Protein AF-A0A2H0YN58-F1 (afdb_monomer_lite)

pLDDT: mean 84.69, std 10.35, range [47.84, 96.25]

Structure (mmCIF, N/CA/C/O backbone):
data_AF-A0A2H0YN58-F1
#
_entry.id   AF-A0A2H0YN58-F1
#
loop_
_atom_site.group_PDB
_atom_site.id
_atom_site.type_symbol
_atom_site.label_atom_id
_atom_site.label_alt_id
_atom_site.label_comp_id
_atom_site.label_asym_id
_atom_site.label_entity_id
_atom_site.label_seq_id
_atom_site.pdbx_PDB_ins_code
_atom_site.Cartn_x
_atom_site.Cartn_y
_atom_site.Cartn_z
_atom_site.occupancy
_atom_site.B_iso_or_equiv
_atom_site.auth_seq_id
_atom_site.auth_comp_id
_atom_site.auth_asym_id
_atom_site.auth_atom_id
_atom_site.pdbx_PDB_model_num
ATOM 1 N N . MET A 1 1 ? 12.831 1.053 -39.986 1.00 47.84 1 MET A N 1
ATOM 2 C CA . MET A 1 1 ? 13.585 -0.109 -39.470 1.00 47.84 1 MET A CA 1
ATOM 3 C C . MET A 1 1 ? 12.757 -0.730 -38.364 1.00 47.84 1 MET A C 1
ATOM 5 O O . MET A 1 1 ? 12.558 -0.074 -37.348 1.00 47.84 1 MET A O 1
ATOM 9 N N . GLU A 1 2 ? 12.216 -1.927 -38.578 1.00 51.28 2 GLU A N 1
ATOM 10 C CA . GLU A 1 2 ? 11.553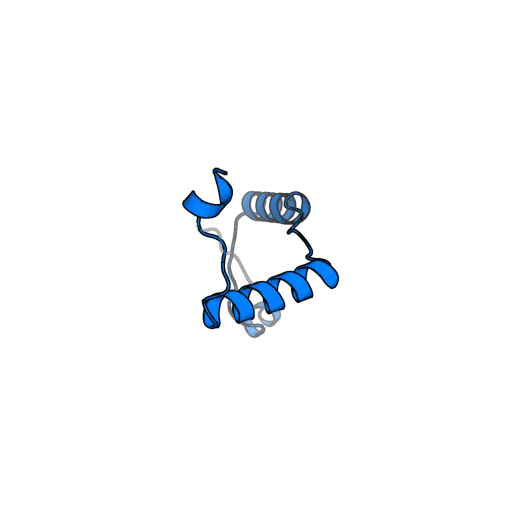 -2.678 -37.508 1.00 51.28 2 GLU A CA 1
ATOM 11 C C . GLU A 1 2 ? 12.609 -3.178 -36.520 1.00 51.28 2 GLU A C 1
ATOM 13 O O . GLU A 1 2 ? 13.610 -3.778 -36.914 1.00 51.28 2 GLU A O 1
ATOM 18 N N . LYS A 1 3 ? 12.418 -2.878 -35.234 1.00 74.06 3 LYS A N 1
ATOM 19 C CA . LYS A 1 3 ? 13.286 -3.361 -34.159 1.00 74.06 3 LYS A CA 1
ATOM 20 C C . LYS A 1 3 ? 12.677 -4.648 -33.613 1.00 74.06 3 LYS A C 1
ATOM 22 O O . LYS A 1 3 ? 11.650 -4.607 -32.945 1.00 74.06 3 LYS A O 1
ATOM 27 N N . VAL A 1 4 ? 13.303 -5.780 -33.919 1.00 78.94 4 VAL A N 1
ATOM 28 C CA . VAL A 1 4 ? 12.901 -7.085 -33.384 1.00 78.94 4 VAL A CA 1
ATOM 29 C C . VAL A 1 4 ? 13.456 -7.221 -31.968 1.00 78.94 4 VAL A C 1
ATOM 31 O O . VAL A 1 4 ? 14.666 -7.149 -31.765 1.00 78.94 4 VAL A O 1
ATOM 34 N N . VAL A 1 5 ? 12.572 -7.404 -30.987 1.00 76.50 5 VAL A N 1
ATOM 35 C CA . VAL A 1 5 ? 12.938 -7.676 -29.591 1.00 76.50 5 VAL A CA 1
ATOM 36 C C . VAL A 1 5 ? 12.789 -9.175 -29.351 1.00 76.50 5 VAL A C 1
ATOM 38 O O . VAL A 1 5 ? 11.687 -9.712 -29.437 1.00 76.50 5 VAL A O 1
ATOM 41 N N . THR A 1 6 ? 13.892 -9.866 -29.073 1.00 80.44 6 THR A N 1
ATOM 42 C CA . THR A 1 6 ? 13.890 -11.304 -28.771 1.00 80.44 6 THR A CA 1
ATOM 43 C C . THR A 1 6 ? 13.830 -11.535 -27.268 1.00 80.44 6 THR A C 1
ATOM 45 O O . THR A 1 6 ? 14.653 -10.998 -26.528 1.00 80.44 6 THR A O 1
ATOM 48 N N . ILE A 1 7 ? 12.891 -12.368 -26.820 1.00 79.75 7 ILE A N 1
ATOM 49 C CA . ILE A 1 7 ? 12.744 -12.749 -25.412 1.00 79.75 7 ILE A CA 1
ATOM 50 C C . ILE A 1 7 ? 13.170 -14.218 -25.254 1.00 79.75 7 ILE A C 1
ATOM 52 O O . ILE A 1 7 ? 12.644 -15.070 -25.974 1.00 79.75 7 ILE A O 1
ATOM 56 N N . PRO A 1 8 ? 14.101 -14.540 -24.336 1.00 83.75 8 PRO A N 1
ATOM 57 C CA . PRO A 1 8 ? 14.457 -15.919 -24.011 1.00 83.75 8 PRO A CA 1
ATOM 58 C C . PRO A 1 8 ? 13.240 -16.756 -23.604 1.00 83.75 8 PRO A C 1
ATOM 60 O O . PRO A 1 8 ? 12.408 -16.320 -22.807 1.00 83.75 8 PRO A O 1
ATOM 63 N N . ARG A 1 9 ? 13.157 -17.987 -24.118 1.00 78.31 9 ARG A N 1
ATOM 64 C CA . ARG A 1 9 ? 12.015 -18.888 -23.895 1.00 78.31 9 ARG A CA 1
ATOM 65 C C . ARG A 1 9 ? 11.778 -19.196 -22.412 1.00 78.31 9 ARG A C 1
ATOM 67 O O . ARG A 1 9 ? 10.639 -19.193 -21.966 1.00 78.31 9 ARG A O 1
ATOM 74 N N . GLU A 1 10 ? 12.849 -19.352 -21.645 1.00 80.25 10 GLU A N 1
ATOM 75 C CA . GLU A 1 10 ? 12.823 -19.579 -20.192 1.00 80.25 10 GLU A CA 1
ATOM 76 C C . GLU A 1 10 ? 12.080 -18.464 -19.431 1.00 80.25 10 GLU A C 1
ATOM 78 O O . GLU A 1 10 ? 11.399 -18.712 -18.436 1.00 80.25 10 GLU A O 1
ATOM 83 N N . LEU A 1 11 ? 12.167 -17.218 -19.913 1.00 74.50 11 LEU A N 1
ATOM 84 C CA . LEU A 1 11 ? 11.467 -16.080 -19.312 1.00 74.50 11 LEU A CA 1
ATOM 85 C C . LEU A 1 11 ? 9.983 -16.048 -19.693 1.00 74.50 11 LEU A C 1
ATOM 87 O O . LEU A 1 11 ? 9.164 -15.568 -18.911 1.00 74.50 11 LEU A O 1
ATOM 91 N N . ALA A 1 12 ? 9.625 -16.586 -20.861 1.00 74.31 12 ALA A N 1
ATOM 92 C CA . ALA A 1 12 ? 8.239 -16.678 -21.316 1.00 74.31 12 ALA A CA 1
ATOM 93 C C . ALA A 1 12 ? 7.439 -17.775 -20.586 1.00 74.31 12 ALA 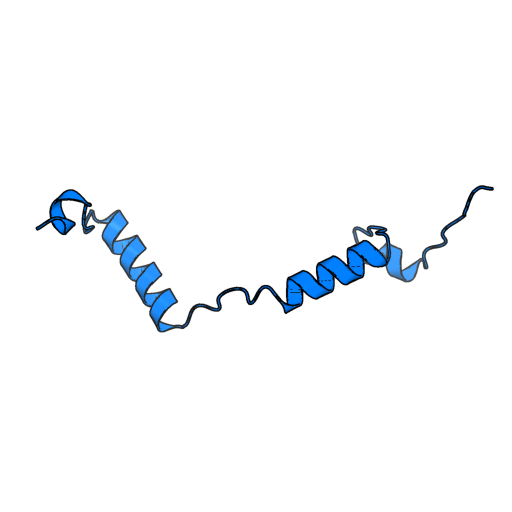A C 1
ATOM 95 O O . ALA A 1 12 ? 6.218 -17.682 -20.484 1.00 74.31 12 ALA A O 1
ATOM 96 N N . GLU A 1 13 ? 8.110 -18.795 -20.048 1.00 74.94 13 GLU A N 1
ATOM 97 C CA . GLU A 1 13 ? 7.463 -19.924 -19.360 1.00 74.94 13 GLU A CA 1
ATOM 98 C C . GLU A 1 13 ? 6.965 -19.570 -17.943 1.00 74.94 13 GLU A C 1
ATOM 100 O O . GLU A 1 13 ? 6.077 -20.233 -17.412 1.00 74.94 13 GLU A O 1
ATOM 105 N N . ASN A 1 14 ? 7.463 -18.479 -17.349 1.00 71.19 14 ASN A N 1
ATOM 106 C CA . ASN A 1 14 ? 7.189 -18.090 -15.960 1.00 71.19 14 ASN A CA 1
ATOM 107 C C . ASN A 1 14 ? 5.945 -17.189 -15.759 1.00 71.19 14 ASN A C 1
ATOM 109 O O . ASN A 1 14 ? 5.747 -16.638 -14.675 1.00 71.19 14 ASN A O 1
ATOM 113 N N . GLY A 1 15 ? 5.076 -17.048 -16.768 1.00 69.56 15 GLY A N 1
ATOM 114 C CA . GLY A 1 15 ? 3.778 -16.371 -16.640 1.00 69.56 15 GLY A CA 1
ATOM 115 C C . GLY A 1 15 ? 3.595 -15.156 -17.555 1.00 69.56 15 GLY A C 1
ATOM 116 O O . GLY A 1 15 ? 4.023 -15.154 -18.704 1.00 69.56 15 GLY A O 1
ATOM 117 N N . LYS A 1 16 ? 2.884 -14.124 -17.070 1.00 72.19 16 LYS A N 1
ATOM 118 C CA . LYS A 1 16 ? 2.570 -12.913 -17.852 1.00 72.19 16 LYS A CA 1
ATOM 119 C C . LYS A 1 16 ? 3.786 -11.988 -17.920 1.00 72.19 16 LYS A C 1
ATOM 121 O O . LYS A 1 16 ? 4.096 -11.310 -16.943 1.00 72.19 16 LYS A O 1
ATOM 126 N N . LEU A 1 17 ? 4.443 -11.950 -19.075 1.00 80.75 17 LEU A N 1
ATOM 127 C CA . LEU A 1 17 ? 5.579 -11.072 -19.346 1.00 80.75 17 LEU A CA 1
ATOM 128 C C . LEU A 1 17 ? 5.103 -9.714 -19.882 1.00 80.75 17 LEU A C 1
ATOM 130 O O . LEU A 1 17 ? 4.203 -9.651 -20.718 1.00 80.75 17 LEU A O 1
ATOM 134 N N . VAL A 1 18 ? 5.710 -8.631 -19.395 1.00 80.00 18 VAL A N 1
ATOM 135 C CA . VAL A 1 18 ? 5.420 -7.257 -19.825 1.00 80.00 18 VAL A CA 1
ATOM 136 C C . VAL A 1 18 ? 6.734 -6.590 -20.210 1.00 80.00 18 VAL A C 1
ATOM 138 O O . VAL A 1 18 ? 7.714 -6.678 -19.472 1.00 80.00 18 VAL A O 1
ATOM 141 N N . ILE A 1 19 ? 6.751 -5.939 -21.371 1.00 85.06 19 ILE A N 1
ATOM 142 C CA . ILE A 1 19 ? 7.878 -5.129 -21.832 1.00 85.06 19 ILE A CA 1
ATOM 143 C C . ILE A 1 19 ? 7.589 -3.686 -21.440 1.00 85.06 19 ILE A C 1
ATOM 145 O O . ILE A 1 19 ? 6.525 -3.164 -21.766 1.00 85.06 19 ILE A O 1
ATOM 149 N N . ILE A 1 20 ? 8.543 -3.056 -20.766 1.00 89.31 20 ILE A N 1
ATOM 150 C CA . ILE A 1 20 ? 8.490 -1.642 -20.402 1.00 89.31 20 ILE A CA 1
ATOM 151 C C . ILE A 1 20 ? 9.804 -0.965 -20.803 1.00 89.31 20 ILE A C 1
ATOM 153 O O . ILE A 1 20 ? 10.853 -1.622 -20.796 1.00 89.31 20 ILE A O 1
ATOM 157 N N . PRO A 1 21 ? 9.779 0.325 -21.167 1.00 91.31 21 PRO A N 1
ATOM 158 C CA . PRO A 1 21 ? 10.987 1.116 -21.341 1.00 91.31 21 PRO A CA 1
ATOM 159 C C . PRO A 1 21 ? 11.861 1.106 -20.085 1.00 91.31 21 PRO A C 1
ATOM 161 O O . PRO A 1 21 ? 11.371 1.046 -18.958 1.00 91.31 21 PRO A O 1
ATOM 164 N N . HIS A 1 22 ? 13.177 1.184 -20.285 1.00 90.38 22 HIS A N 1
ATOM 165 C CA . HIS A 1 22 ? 14.129 1.142 -19.176 1.00 90.38 22 HIS A CA 1
ATOM 166 C C . HIS A 1 22 ? 13.931 2.310 -18.197 1.00 90.38 22 HIS A C 1
ATOM 168 O O . HIS A 1 22 ? 13.952 2.100 -16.990 1.00 90.38 22 HIS A O 1
ATOM 174 N N . GLU A 1 23 ? 13.667 3.512 -18.712 1.00 94.06 23 GLU A N 1
ATOM 175 C CA . GLU A 1 23 ? 13.429 4.712 -17.899 1.00 94.06 23 GLU A CA 1
ATOM 176 C C . GLU A 1 23 ? 12.207 4.551 -16.980 1.00 94.06 23 GLU A C 1
ATOM 178 O O . GLU A 1 23 ? 12.297 4.826 -15.785 1.00 94.06 23 GLU A O 1
ATOM 183 N N . GLU A 1 24 ? 11.103 4.006 -17.501 1.00 92.00 24 GLU A N 1
ATOM 184 C CA . GLU A 1 24 ? 9.890 3.728 -16.717 1.00 92.00 24 GLU A CA 1
ATOM 185 C C . GLU A 1 24 ? 10.138 2.679 -15.622 1.00 92.00 24 GLU A C 1
ATOM 187 O O . GLU A 1 24 ? 9.615 2.784 -14.509 1.00 92.00 24 GLU A O 1
ATOM 192 N N . TYR A 1 25 ? 10.961 1.663 -15.907 1.00 91.81 25 TYR A N 1
ATOM 193 C CA . TYR A 1 25 ? 11.338 0.663 -14.908 1.00 91.81 25 TYR A CA 1
ATOM 194 C C . TYR A 1 25 ? 12.151 1.274 -13.760 1.00 91.81 25 TYR A C 1
ATOM 196 O O . TYR A 1 25 ? 11.878 0.990 -12.590 1.00 91.81 25 TYR A O 1
ATOM 204 N N . GLU A 1 26 ? 13.124 2.127 -14.079 1.00 93.94 26 GLU A N 1
ATOM 205 C CA . GLU A 1 26 ? 13.947 2.809 -13.078 1.00 93.94 26 GLU A CA 1
ATOM 206 C C . GLU A 1 26 ? 13.118 3.776 -12.225 1.00 93.94 26 GLU A C 1
ATOM 208 O O . GLU A 1 26 ? 13.262 3.797 -10.998 1.00 93.94 26 GLU A O 1
ATOM 213 N N . GLU A 1 27 ? 12.185 4.512 -12.834 1.00 92.38 27 GLU A N 1
ATOM 214 C CA . GLU A 1 27 ? 11.252 5.372 -12.105 1.00 92.38 27 GLU A CA 1
ATOM 215 C C . GLU A 1 27 ? 10.364 4.558 -11.153 1.00 92.38 27 GLU A C 1
ATOM 217 O O . GLU A 1 27 ? 10.232 4.898 -9.972 1.00 92.38 27 GLU A O 1
ATOM 222 N N . PHE A 1 28 ? 9.823 3.425 -11.613 1.00 90.19 28 PHE A N 1
ATOM 223 C CA . PHE A 1 28 ? 9.050 2.520 -10.763 1.00 90.19 28 PHE A CA 1
ATOM 224 C C . PHE A 1 28 ? 9.876 1.979 -9.587 1.00 90.19 28 PHE A C 1
ATOM 226 O O . PHE A 1 28 ? 9.397 1.940 -8.447 1.00 90.19 28 PHE A O 1
ATOM 233 N N . LEU A 1 29 ? 11.126 1.572 -9.830 1.00 88.94 29 LEU A N 1
ATOM 234 C CA . LEU A 1 29 ? 12.029 1.114 -8.774 1.00 88.94 29 LEU A CA 1
ATOM 235 C C . LEU A 1 29 ? 12.345 2.225 -7.773 1.00 88.94 29 LEU A C 1
ATOM 237 O O . LEU A 1 29 ? 12.365 1.967 -6.563 1.00 88.94 29 LEU A O 1
ATOM 241 N N . HIS A 1 30 ? 12.573 3.445 -8.258 1.00 89.56 30 HIS A N 1
ATOM 242 C CA . HIS A 1 30 ? 12.782 4.612 -7.414 1.00 89.56 30 HIS A CA 1
ATOM 243 C C . HIS A 1 30 ? 11.552 4.868 -6.540 1.00 89.56 30 HIS A C 1
ATOM 245 O O . HIS A 1 30 ? 11.668 4.916 -5.314 1.00 89.56 30 HIS A O 1
ATOM 251 N N . TRP A 1 31 ? 10.362 4.920 -7.140 1.00 87.19 31 TRP A N 1
ATOM 252 C CA . TRP A 1 31 ? 9.102 5.098 -6.423 1.00 87.19 31 TRP A CA 1
ATOM 253 C C . TRP A 1 31 ? 8.891 4.019 -5.358 1.00 87.19 31 TRP A C 1
ATOM 255 O O . TRP A 1 31 ? 8.610 4.333 -4.202 1.00 87.19 31 TRP A O 1
ATOM 265 N N . LYS A 1 32 ? 9.132 2.747 -5.695 1.00 84.62 32 LYS A N 1
ATOM 266 C CA . LYS A 1 32 ? 9.019 1.619 -4.757 1.00 84.62 32 LYS A CA 1
ATOM 267 C C . LYS A 1 32 ? 9.971 1.729 -3.558 1.00 84.62 32 LYS A C 1
ATOM 269 O O . LYS A 1 32 ? 9.648 1.229 -2.481 1.00 84.62 32 LYS A O 1
ATOM 274 N N . ARG A 1 33 ? 11.146 2.345 -3.726 1.00 82.44 33 ARG A N 1
ATOM 275 C CA . ARG A 1 33 ? 12.118 2.580 -2.641 1.00 82.44 33 ARG A CA 1
ATOM 276 C C . ARG A 1 33 ? 11.764 3.810 -1.805 1.00 82.44 33 ARG A C 1
ATOM 278 O O . ARG A 1 33 ? 11.927 3.782 -0.585 1.00 82.44 33 ARG A O 1
ATOM 285 N N . THR A 1 34 ? 11.292 4.870 -2.454 1.00 79.56 34 THR A N 1
ATOM 286 C CA . THR A 1 34 ? 10.993 6.164 -1.826 1.00 79.56 34 THR A CA 1
ATOM 287 C C . THR A 1 34 ? 9.674 6.129 -1.060 1.00 79.56 34 THR A C 1
ATOM 289 O O . THR A 1 34 ? 9.583 6.651 0.054 1.00 79.56 34 THR A O 1
ATOM 292 N N . VAL A 1 35 ? 8.661 5.446 -1.597 1.00 76.81 35 VAL A N 1
ATOM 293 C CA . VAL A 1 35 ? 7.399 5.212 -0.897 1.00 76.81 35 VAL A CA 1
ATOM 294 C C . VAL A 1 35 ? 7.621 4.136 0.159 1.00 76.81 35 VAL A C 1
ATOM 296 O O . VAL A 1 35 ? 7.423 2.941 -0.061 1.00 76.81 35 VAL A O 1
ATOM 299 N N . LYS A 1 36 ? 8.015 4.568 1.360 1.00 70.50 36 LYS A N 1
ATOM 300 C CA . LYS A 1 36 ? 7.927 3.732 2.557 1.00 70.50 36 LYS A CA 1
ATOM 301 C C . LYS A 1 36 ? 6.456 3.417 2.797 1.00 70.50 36 LYS A C 1
ATOM 303 O O . LYS A 1 36 ? 5.740 4.191 3.426 1.00 70.50 36 LYS A O 1
ATOM 308 N N . THR A 1 37 ? 6.001 2.269 2.305 1.00 74.62 37 THR A N 1
ATOM 309 C CA . THR A 1 37 ? 4.688 1.742 2.670 1.00 74.62 37 THR A CA 1
ATOM 310 C C . THR A 1 37 ? 4.645 1.638 4.188 1.00 74.62 37 THR A C 1
ATOM 312 O O . THR A 1 37 ? 5.496 0.966 4.783 1.00 74.62 37 THR A O 1
ATOM 315 N N . TYR A 1 38 ? 3.696 2.325 4.813 1.00 81.31 38 TYR A N 1
ATOM 316 C CA . TYR A 1 38 ? 3.552 2.307 6.258 1.00 81.31 38 TYR A CA 1
ATOM 317 C C . TYR A 1 38 ? 3.405 0.859 6.749 1.00 81.31 38 TYR A C 1
ATOM 319 O O . TYR A 1 38 ? 2.474 0.138 6.380 1.00 81.31 38 TYR A O 1
ATOM 327 N N . LYS A 1 39 ? 4.366 0.414 7.562 1.00 82.56 39 LYS A N 1
ATOM 328 C CA . LYS A 1 39 ? 4.331 -0.900 8.202 1.00 82.56 39 LYS A CA 1
ATOM 329 C C . LYS A 1 39 ? 3.656 -0.747 9.554 1.00 82.56 39 LYS A C 1
ATOM 331 O O . LYS A 1 39 ? 4.281 -0.292 10.503 1.00 82.56 39 LYS A O 1
ATOM 336 N N . SER A 1 40 ? 2.397 -1.167 9.630 1.00 85.44 40 SER A N 1
ATOM 337 C CA . SER A 1 40 ? 1.667 -1.203 10.896 1.00 85.44 40 SER A CA 1
ATOM 338 C C . SER A 1 40 ? 2.356 -2.118 11.912 1.00 85.44 40 SER A C 1
ATOM 340 O O . SER A 1 40 ? 2.685 -3.278 11.630 1.00 85.44 40 SER A O 1
ATOM 342 N N . THR A 1 41 ? 2.533 -1.597 13.118 1.00 92.44 41 THR A N 1
ATOM 343 C CA . THR A 1 41 ? 2.976 -2.325 14.306 1.00 92.44 41 THR A CA 1
ATOM 344 C C . THR A 1 41 ? 1.915 -3.334 14.758 1.00 92.44 41 THR A C 1
ATOM 346 O O . THR A 1 41 ? 0.73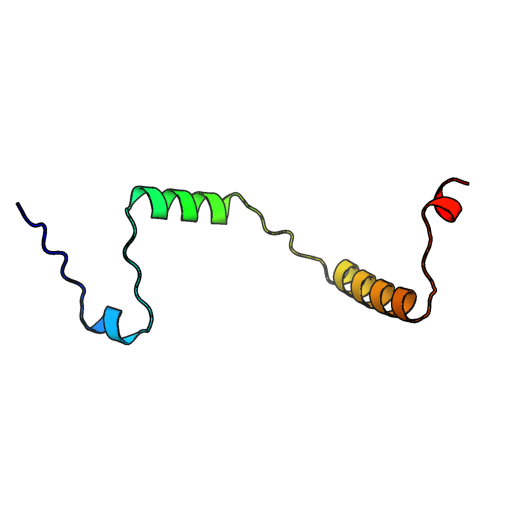7 -3.268 14.390 1.00 92.44 41 THR A O 1
ATOM 349 N N . ALA A 1 42 ? 2.312 -4.294 15.599 1.00 93.88 42 ALA A N 1
ATOM 350 C CA . ALA A 1 42 ? 1.376 -5.258 16.180 1.00 93.88 42 ALA A CA 1
ATOM 351 C C . ALA A 1 42 ? 0.271 -4.574 17.011 1.00 93.88 42 ALA A C 1
ATOM 353 O O . ALA A 1 42 ? -0.883 -5.012 16.988 1.00 93.88 42 ALA A O 1
ATOM 354 N N . ALA A 1 43 ? 0.612 -3.480 17.701 1.00 95.06 43 ALA A N 1
ATOM 355 C CA . ALA A 1 43 ? -0.329 -2.689 18.486 1.00 95.06 43 ALA A CA 1
ATOM 356 C C . ALA A 1 43 ? -1.398 -2.037 17.597 1.00 95.06 43 ALA A C 1
ATOM 358 O O . ALA A 1 43 ? -2.589 -2.176 17.872 1.00 95.06 43 ALA A O 1
ATOM 359 N N . GLU A 1 44 ? -0.998 -1.419 16.485 1.00 94.38 44 GLU A N 1
ATOM 360 C CA . GLU A 1 44 ? -1.920 -0.765 15.545 1.00 94.38 44 GLU A CA 1
ATOM 361 C C . GLU A 1 44 ? -2.840 -1.775 14.851 1.00 94.38 44 GLU A C 1
ATOM 363 O O . GLU A 1 44 ? -4.043 -1.545 14.726 1.00 94.38 44 GLU A O 1
ATOM 368 N N . LYS A 1 45 ? -2.326 -2.958 14.488 1.00 95.25 45 LYS A N 1
ATOM 369 C CA . LYS A 1 45 ? -3.164 -4.053 13.963 1.00 95.25 45 LYS A CA 1
ATOM 370 C C . LYS A 1 45 ? -4.218 -4.502 14.977 1.00 95.25 45 LYS A C 1
ATOM 372 O O . LYS A 1 45 ? -5.373 -4.737 14.613 1.00 95.25 45 LYS A O 1
ATOM 377 N N . LYS A 1 46 ? -3.841 -4.611 16.256 1.00 96.25 46 LYS A N 1
ATOM 378 C CA . LYS A 1 46 ? -4.769 -4.958 17.342 1.00 96.25 46 LYS A CA 1
ATOM 379 C C . LYS A 1 46 ? -5.806 -3.854 17.559 1.00 96.25 46 LYS A C 1
ATOM 381 O O . LYS A 1 46 ? -6.982 -4.175 17.730 1.00 96.25 46 LYS A O 1
ATOM 386 N N . ALA A 1 47 ? -5.392 -2.589 17.496 1.00 94.88 47 ALA A N 1
ATOM 387 C CA . ALA A 1 47 ? -6.279 -1.435 17.586 1.00 94.88 47 ALA A CA 1
ATOM 388 C C . ALA A 1 47 ? -7.304 -1.426 16.442 1.00 94.88 47 ALA A C 1
ATOM 390 O O . ALA A 1 47 ? -8.497 -1.339 16.709 1.00 94.88 47 ALA A O 1
ATOM 391 N N . LEU A 1 48 ? -6.881 -1.659 15.194 1.00 94.88 48 LEU A N 1
ATOM 392 C CA . LEU A 1 48 ? -7.788 -1.781 14.045 1.00 94.88 48 LEU A CA 1
ATOM 393 C C . LEU A 1 48 ? -8.774 -2.946 14.196 1.00 94.88 48 LEU A C 1
ATOM 395 O O . LEU A 1 48 ? -9.962 -2.799 13.908 1.00 94.88 48 LEU A O 1
ATOM 399 N N . LYS A 1 49 ? -8.314 -4.108 14.680 1.00 95.94 49 LYS A N 1
ATOM 400 C CA . LYS A 1 49 ? -9.203 -5.249 14.958 1.00 95.94 49 LYS A CA 1
ATOM 401 C C . LYS A 1 49 ? -10.227 -4.916 16.046 1.00 95.94 49 LYS A C 1
ATOM 403 O O . LYS A 1 49 ? -11.364 -5.377 15.971 1.00 95.94 49 LYS A O 1
ATOM 408 N N . LYS A 1 50 ? -9.832 -4.153 17.068 1.00 95.69 50 LYS A N 1
ATOM 409 C CA . LYS A 1 50 ? -10.747 -3.661 18.102 1.00 95.69 50 LYS A CA 1
ATOM 410 C C . LYS A 1 50 ? -11.752 -2.675 17.498 1.00 95.69 50 LYS A C 1
ATOM 412 O O . LYS A 1 50 ? -12.936 -2.970 17.548 1.00 95.69 50 LYS A O 1
ATOM 417 N N . ALA A 1 51 ? -11.287 -1.635 16.810 1.00 93.56 51 ALA A N 1
ATOM 418 C CA . ALA A 1 51 ? -12.134 -0.629 16.172 1.00 93.56 51 ALA A CA 1
ATOM 419 C C . ALA A 1 51 ? -13.198 -1.243 15.248 1.00 93.56 51 ALA A C 1
ATOM 421 O O . ALA A 1 51 ? -14.359 -0.865 15.312 1.00 93.56 51 ALA A O 1
ATOM 422 N N . ARG A 1 52 ? -12.843 -2.258 14.445 1.00 95.12 52 ARG A N 1
ATOM 423 C CA . ARG A 1 52 ? -13.813 -2.977 13.596 1.00 95.12 52 ARG A CA 1
ATOM 424 C C . ARG A 1 52 ? -14.904 -3.696 14.396 1.00 95.12 52 ARG A C 1
ATOM 426 O O . ARG A 1 52 ? -16.050 -3.720 13.964 1.00 95.12 52 ARG A O 1
ATOM 433 N N . ARG A 1 53 ? -14.554 -4.296 15.540 1.00 95.88 53 ARG A N 1
ATOM 434 C CA . ARG A 1 53 ? -15.527 -4.960 16.426 1.00 95.88 53 ARG A CA 1
ATOM 435 C C . ARG A 1 53 ? -16.410 -3.955 17.146 1.00 95.88 53 ARG A C 1
ATOM 437 O O . ARG A 1 53 ? -17.590 -4.221 17.321 1.00 95.88 53 ARG A O 1
ATOM 444 N N . ASP A 1 54 ? -15.837 -2.842 17.578 1.00 94.81 54 ASP A N 1
ATOM 445 C CA . ASP A 1 54 ? -16.560 -1.787 18.282 1.00 94.81 54 ASP A CA 1
ATOM 446 C C . ASP A 1 54 ? -17.559 -1.132 17.315 1.00 94.81 54 ASP A C 1
ATOM 448 O O . ASP A 1 54 ? -18.749 -1.074 17.605 1.00 94.81 54 ASP A O 1
ATOM 452 N N . PHE A 1 55 ? -17.125 -0.833 16.086 1.00 93.06 55 PHE A N 1
ATOM 453 C CA . PHE A 1 55 ? -17.992 -0.332 15.019 1.00 93.06 55 PHE A CA 1
ATOM 454 C C . PHE A 1 55 ? -19.162 -1.276 14.703 1.00 93.06 55 PHE A C 1
ATOM 456 O O . PHE A 1 55 ? -20.306 -0.837 14.642 1.00 93.06 55 PHE A O 1
ATOM 463 N N . ALA A 1 56 ? -18.905 -2.584 14.572 1.00 93.50 56 ALA A N 1
ATOM 464 C CA . ALA A 1 56 ? -19.957 -3.577 14.332 1.00 93.50 56 ALA A CA 1
ATOM 465 C C . ALA A 1 56 ? -20.971 -3.693 15.487 1.00 93.50 56 ALA A C 1
ATOM 467 O O . ALA A 1 56 ? -22.103 -4.111 15.266 1.00 93.50 56 ALA A O 1
ATOM 468 N N . ARG A 1 57 ? -20.569 -3.328 16.711 1.00 94.62 57 ARG A N 1
ATOM 469 C CA . ARG A 1 57 ? -21.430 -3.293 17.903 1.00 94.62 57 ARG A CA 1
ATOM 470 C C . ARG A 1 57 ? -22.121 -1.941 18.111 1.00 94.62 57 ARG A C 1
ATOM 472 O O . ARG A 1 57 ? -22.882 -1.806 19.060 1.00 94.62 57 ARG A O 1
ATOM 479 N N . GLY A 1 58 ? -21.864 -0.952 17.251 1.00 92.19 58 GLY A N 1
ATOM 480 C CA . GLY A 1 58 ? -22.349 0.420 17.431 1.00 92.19 58 GLY A CA 1
ATOM 481 C C . GLY A 1 58 ? -21.580 1.222 18.488 1.00 92.19 58 GLY A C 1
ATOM 482 O O . GLY A 1 58 ? -21.989 2.319 18.842 1.00 92.19 58 GLY A O 1
ATOM 483 N N . GLU A 1 59 ? -20.460 0.698 18.988 1.00 91.12 59 GLU A N 1
ATOM 484 C CA . GLU A 1 59 ? -19.588 1.341 19.975 1.00 91.12 59 GLU A CA 1
ATOM 485 C C . GLU A 1 59 ? -18.570 2.253 19.261 1.00 91.12 59 GLU A C 1
ATOM 487 O O . GLU A 1 59 ? -17.369 1.985 19.251 1.00 91.12 59 GLU A O 1
ATOM 492 N N . TYR A 1 60 ? -19.033 3.315 18.601 1.00 88.94 60 TYR A N 1
ATOM 493 C CA . TYR A 1 60 ? -18.163 4.279 17.918 1.00 88.94 60 TYR A CA 1
ATOM 494 C C . TYR A 1 60 ? -18.504 5.717 18.301 1.00 88.94 60 TYR A C 1
ATOM 496 O O . TYR A 1 60 ? -19.644 6.033 18.613 1.00 88.94 60 TYR A O 1
ATOM 504 N N . LEU A 1 61 ? -17.495 6.587 18.252 1.00 87.44 61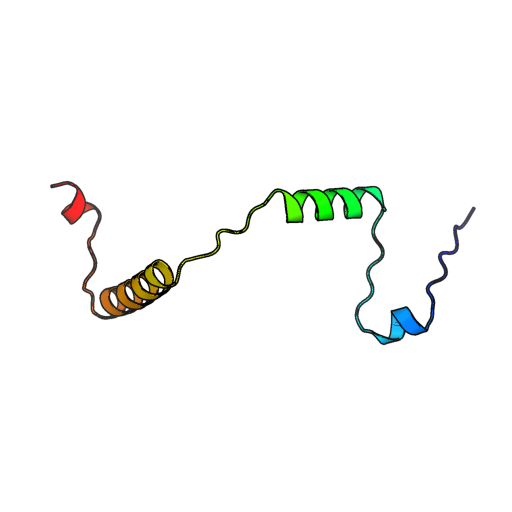 LEU A N 1
ATOM 505 C CA . LEU A 1 61 ? -17.660 8.024 18.452 1.00 87.44 61 LEU A CA 1
ATOM 506 C C . LEU A 1 61 ? -18.032 8.689 17.128 1.00 87.44 61 LEU A C 1
ATOM 508 O O . LEU A 1 61 ? -17.358 8.507 16.110 1.00 87.44 61 LEU A O 1
ATOM 512 N N . THR A 1 62 ? -19.099 9.474 17.146 1.00 86.75 62 THR A N 1
ATOM 513 C CA . THR A 1 62 ? -19.477 10.376 16.058 1.00 86.75 62 THR A CA 1
ATOM 514 C C . THR A 1 62 ? -18.769 11.721 16.203 1.00 86.75 62 THR A C 1
ATOM 516 O O . THR A 1 62 ? -18.347 12.110 1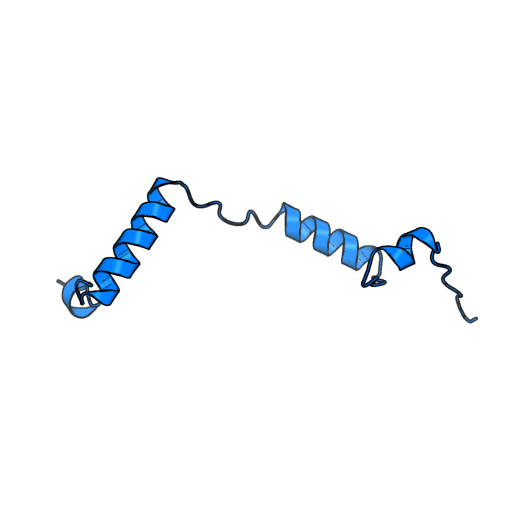7.289 1.00 86.75 62 THR A O 1
ATOM 519 N N . LEU A 1 63 ? -18.673 12.481 15.109 1.00 88.06 63 LEU A N 1
ATOM 520 C CA . LEU A 1 63 ? -18.057 13.815 15.135 1.00 88.06 63 LEU A CA 1
ATOM 521 C C . LEU A 1 63 ? -18.746 14.761 16.135 1.00 88.06 63 LEU A C 1
ATOM 523 O O . LEU A 1 63 ? -18.069 15.514 16.821 1.00 88.06 63 LEU A O 1
ATOM 527 N N . LYS A 1 64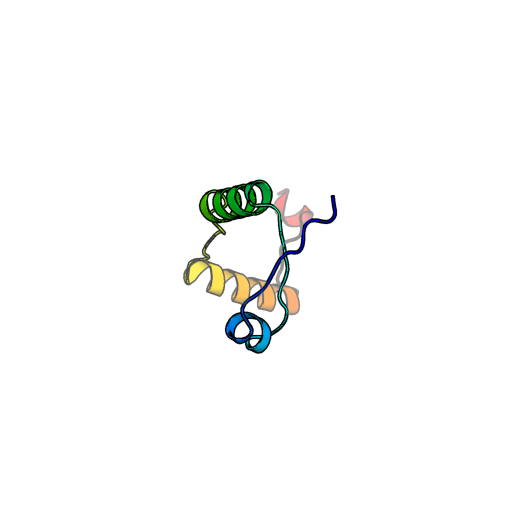 ? -20.072 14.651 16.294 1.00 86.75 64 LYS A N 1
ATOM 528 C CA . LYS A 1 64 ? -20.849 15.446 17.262 1.00 86.75 64 LYS A CA 1
ATOM 529 C C . LYS A 1 64 ? -20.493 15.141 18.718 1.00 86.75 64 LYS A C 1
ATOM 531 O O . LYS A 1 64 ? -20.610 16.010 19.572 1.00 86.75 64 LYS A O 1
ATOM 536 N N . GLU A 1 65 ? -20.104 13.903 19.006 1.00 85.50 65 GLU A N 1
ATOM 537 C CA . GLU A 1 65 ? -19.659 13.491 20.341 1.00 85.50 65 GLU A CA 1
ATOM 538 C C . GLU A 1 65 ? -18.203 13.895 20.605 1.00 85.50 65 GLU A C 1
ATOM 540 O O . GLU A 1 65 ? -17.804 13.973 21.762 1.00 85.50 65 GLU A O 1
ATOM 545 N N . LEU A 1 66 ? -17.431 14.170 19.547 1.00 85.31 66 LEU A N 1
ATOM 546 C CA . LEU A 1 66 ? -16.034 14.602 19.612 1.00 85.31 66 LEU A CA 1
ATOM 547 C C . LEU A 1 66 ? -15.872 16.133 19.717 1.00 85.31 66 LEU A C 1
ATOM 549 O O . LEU A 1 66 ? -14.831 16.598 20.161 1.00 85.31 66 LEU A O 1
ATOM 553 N N . GLU A 1 67 ? -16.870 16.914 19.292 1.00 78.31 67 GLU A N 1
ATOM 554 C CA . GLU A 1 67 ? -16.870 18.392 19.336 1.00 78.31 67 GLU A CA 1
ATOM 555 C C . GLU A 1 67 ? -17.132 18.991 20.738 1.00 78.31 67 GLU A C 1
ATOM 557 O O . GLU A 1 67 ? -17.177 20.213 20.878 1.00 78.31 67 GLU A O 1
ATOM 562 N N . LYS A 1 68 ? -17.308 18.157 21.771 1.00 57.03 68 LYS A N 1
ATOM 563 C CA . LYS A 1 68 ? -17.460 18.573 23.177 1.00 57.03 68 LYS A CA 1
ATOM 564 C C . LYS A 1 68 ? -16.141 18.508 23.937 1.00 57.03 68 LYS A C 1
ATOM 566 O O . LYS A 1 68 ? -15.939 19.408 24.780 1.00 57.03 68 LYS A O 1
#

Radius of gyration: 24.0 Å; chains: 1; bounding box: 37×38×63 Å

Secondary structure (DSSP, 8-state):
--------HHHHTTS------HHHHHHHHHHHHHS------HHHHHHHHHHHHHHHTT----HHHH--

Foldseek 3Di:
DDDDDDDDPVVVVPDDDDDDDPVVVVVVVVCVVVPPDDDDDPVRVVVVVVVVVCVVVVNDDDPVNVVD

Organism: NCBI:txid1974704

Sequence (68 aa):
MEKVVTIPRELAENGKLVIIPHEEYEEFLHWKRTVKTYKSTAAEKKALKKARRDFARGEYLTLKELEK